Protein AF-A0A8C3PS54-F1 (afdb_monomer_lite)

Sequence (90 aa):
MDDMKKVGNSSCNDGLLLRMGLNDNKAGMQGLDKEKINKIIMEATKGSRFYENELKKDQQVNQRIEKMMRLKEKITTQQLLKAQLQVLIL

Organism: NCBI:txid425635

Structure (mmCIF, N/CA/C/O backbone):
data_AF-A0A8C3PS54-F1
#
_entry.id   AF-A0A8C3PS54-F1
#
loop_
_atom_site.group_PDB
_atom_site.id
_atom_site.type_symbol
_atom_site.label_atom_id
_atom_site.label_alt_id
_atom_site.label_comp_id
_atom_site.label_asym_id
_atom_site.label_entity_id
_atom_site.label_seq_id
_atom_site.pdbx_PDB_ins_code
_atom_site.Cartn_x
_atom_site.Cartn_y
_atom_site.Cartn_z
_atom_site.occupancy
_atom_site.B_iso_or_equiv
_atom_site.auth_seq_id
_atom_site.auth_comp_id
_atom_site.auth_asym_id
_atom_site.auth_atom_id
_atom_site.pdbx_PDB_model_num
ATOM 1 N N . MET A 1 1 ? -24.758 19.953 1.596 1.00 39.62 1 MET A N 1
ATOM 2 C CA . MET A 1 1 ? -24.000 19.840 0.334 1.00 39.62 1 MET A CA 1
ATOM 3 C C . MET A 1 1 ? -22.933 18.807 0.594 1.00 39.62 1 MET A C 1
ATOM 5 O O . MET A 1 1 ? -21.887 19.102 1.157 1.00 39.62 1 MET A O 1
ATOM 9 N N . ASP A 1 2 ? -23.340 17.570 0.354 1.00 43.31 2 ASP A N 1
ATOM 10 C CA . ASP A 1 2 ? -22.634 16.346 0.677 1.00 43.31 2 ASP A CA 1
ATOM 11 C C . ASP A 1 2 ? -21.660 16.013 -0.448 1.00 43.31 2 ASP A C 1
ATOM 13 O O . ASP A 1 2 ? -22.011 15.316 -1.394 1.00 43.31 2 ASP A O 1
ATOM 17 N N . ASP A 1 3 ? -20.420 16.482 -0.345 1.00 43.34 3 ASP A N 1
ATOM 18 C CA . ASP A 1 3 ? -19.336 15.994 -1.198 1.00 43.34 3 ASP A CA 1
ATOM 19 C C . ASP A 1 3 ? -18.614 14.843 -0.496 1.00 43.34 3 ASP A C 1
ATOM 21 O O . ASP A 1 3 ? -17.422 14.883 -0.179 1.00 43.34 3 ASP A O 1
ATOM 25 N N . MET A 1 4 ? -19.370 13.772 -0.242 1.00 47.94 4 MET A N 1
ATOM 26 C CA . MET A 1 4 ? -18.795 12.480 0.100 1.00 47.94 4 MET A CA 1
ATOM 27 C C . MET A 1 4 ? -18.145 11.934 -1.170 1.00 47.94 4 MET A C 1
ATOM 29 O O . MET A 1 4 ? -18.781 11.264 -1.984 1.00 47.94 4 MET A O 1
ATOM 33 N N . LYS A 1 5 ? -16.867 12.286 -1.366 1.00 46.53 5 LYS A N 1
ATOM 34 C CA . LYS A 1 5 ? -16.015 11.743 -2.425 1.00 46.53 5 LYS A CA 1
ATOM 35 C C . LYS A 1 5 ? -16.212 10.231 -2.475 1.00 46.53 5 LYS A C 1
ATOM 37 O O . LYS A 1 5 ? -15.828 9.504 -1.562 1.00 46.53 5 LYS A O 1
ATOM 42 N N . LYS A 1 6 ? -16.836 9.796 -3.567 1.00 41.06 6 LYS A N 1
ATOM 43 C CA . LYS A 1 6 ? -17.046 8.413 -3.979 1.00 41.06 6 LYS A CA 1
ATOM 44 C C . LYS A 1 6 ? -15.725 7.656 -3.832 1.00 41.06 6 LYS A C 1
ATOM 46 O O . LYS A 1 6 ? -14.837 7.801 -4.669 1.00 41.06 6 LYS A O 1
ATOM 51 N N . VAL A 1 7 ? -15.586 6.886 -2.750 1.00 43.38 7 VAL A N 1
ATOM 52 C CA . VAL A 1 7 ? -14.482 5.939 -2.562 1.00 43.38 7 VAL A CA 1
ATOM 53 C C . VAL A 1 7 ? -14.650 4.894 -3.656 1.00 43.38 7 VAL A C 1
ATOM 55 O O . VAL A 1 7 ? -15.502 4.010 -3.584 1.00 43.38 7 VAL A O 1
ATOM 58 N N . GLY A 1 8 ? -13.913 5.105 -4.745 1.00 39.38 8 GLY A N 1
ATOM 59 C CA . GLY A 1 8 ? -13.875 4.218 -5.890 1.00 39.38 8 GLY A CA 1
ATOM 60 C C . GLY A 1 8 ? -13.465 2.835 -5.420 1.00 39.38 8 GLY A C 1
ATOM 61 O O . GLY A 1 8 ? -12.394 2.641 -4.852 1.00 39.38 8 GLY A O 1
ATOM 62 N N . ASN A 1 9 ? -14.354 1.881 -5.647 1.00 45.97 9 ASN A N 1
ATOM 63 C CA . ASN A 1 9 ? -14.182 0.478 -5.330 1.00 45.97 9 ASN A CA 1
ATOM 64 C C . ASN A 1 9 ? -13.169 -0.142 -6.319 1.00 45.97 9 ASN A C 1
ATOM 66 O O . ASN A 1 9 ? -13.546 -0.853 -7.242 1.00 45.97 9 ASN A O 1
ATOM 70 N N . SER A 1 10 ? -11.885 0.206 -6.173 1.00 46.75 10 SER A N 1
ATOM 71 C CA . SER A 1 10 ? -10.751 -0.324 -6.958 1.00 46.75 10 SER A CA 1
ATOM 72 C C . SER A 1 10 ? -9.727 -1.014 -6.044 1.00 46.75 10 SER A C 1
ATOM 74 O O . SER A 1 10 ? -8.517 -0.972 -6.257 1.00 46.75 10 SER A O 1
ATOM 76 N N . SER A 1 11 ? -10.221 -1.619 -4.961 1.00 50.44 11 SER A N 1
ATOM 77 C CA . SER A 1 11 ? -9.422 -1.978 -3.783 1.00 50.44 11 SER A CA 1
ATOM 78 C C . SER A 1 11 ? -8.379 -3.082 -4.016 1.00 50.44 11 SER A C 1
ATOM 80 O O . SER A 1 11 ? -7.501 -3.247 -3.175 1.00 50.44 11 SER A O 1
ATOM 82 N N . CYS A 1 12 ? -8.445 -3.840 -5.116 1.00 48.34 12 CYS A N 1
ATOM 83 C CA . CYS A 1 12 ? -7.547 -4.979 -5.337 1.00 48.34 12 CYS A CA 1
ATOM 84 C C . CYS A 1 12 ? -6.300 -4.653 -6.172 1.00 48.34 12 CYS A C 1
ATOM 86 O O . CYS A 1 12 ? -5.255 -5.259 -5.953 1.00 48.34 12 CYS A O 1
ATOM 88 N N . ASN A 1 13 ? -6.378 -3.708 -7.114 1.00 56.44 13 ASN A N 1
ATOM 89 C CA . ASN A 1 13 ? -5.239 -3.387 -7.983 1.00 56.44 13 ASN A CA 1
ATOM 90 C C . ASN A 1 13 ? -4.295 -2.352 -7.355 1.00 56.44 13 ASN A C 1
ATOM 92 O O . ASN A 1 13 ? -3.098 -2.370 -7.634 1.00 56.44 13 ASN A O 1
ATOM 96 N N . ASP A 1 14 ? -4.819 -1.483 -6.488 1.00 63.47 14 ASP A N 1
ATOM 97 C CA . ASP A 1 14 ? -4.066 -0.354 -5.930 1.00 63.47 14 ASP A CA 1
ATOM 98 C C . ASP A 1 14 ? -3.093 -0.785 -4.812 1.00 63.47 14 ASP A C 1
ATOM 100 O O . ASP A 1 14 ? -1.948 -0.338 -4.760 1.00 63.47 14 ASP A O 1
ATOM 104 N N . GLY A 1 15 ? -3.492 -1.749 -3.968 1.00 70.00 15 GLY A N 1
ATOM 105 C CA . GLY A 1 15 ? -2.618 -2.324 -2.929 1.00 70.00 15 GLY A CA 1
ATOM 106 C C . GLY A 1 15 ? -1.406 -3.060 -3.513 1.00 70.00 15 GLY A C 1
ATOM 107 O O . GLY A 1 15 ? -0.266 -2.876 -3.076 1.00 70.00 15 GLY A O 1
ATOM 108 N N . LEU A 1 16 ? -1.628 -3.804 -4.599 1.00 75.88 16 LEU A N 1
ATOM 109 C CA . LEU A 1 16 ? -0.563 -4.487 -5.329 1.00 75.88 16 LEU A CA 1
ATOM 110 C C . LEU A 1 16 ? 0.421 -3.495 -5.976 1.00 75.88 16 LEU A C 1
ATOM 112 O O . LEU A 1 16 ? 1.633 -3.734 -5.974 1.00 75.88 16 LEU A O 1
ATOM 116 N N . LEU A 1 17 ? -0.086 -2.368 -6.488 1.00 78.56 17 LEU A N 1
ATOM 117 C CA . LEU A 1 17 ? 0.735 -1.287 -7.032 1.00 78.56 17 LEU A CA 1
ATOM 118 C C . LEU A 1 17 ? 1.602 -0.634 -5.949 1.00 78.56 17 LEU A C 1
ATOM 120 O O . LEU A 1 17 ? 2.759 -0.326 -6.208 1.00 78.56 17 LEU A O 1
ATOM 124 N N . LEU A 1 18 ? 1.095 -0.499 -4.721 1.00 80.12 18 LEU A N 1
ATOM 125 C CA . LEU A 1 18 ? 1.867 0.005 -3.580 1.00 80.12 18 LEU A CA 1
ATOM 126 C C . LEU A 1 18 ? 3.044 -0.904 -3.199 1.00 80.12 18 LEU A C 1
ATOM 128 O O . LEU A 1 18 ? 4.059 -0.436 -2.682 1.00 80.12 18 LEU A O 1
ATOM 132 N N . ARG A 1 19 ? 2.894 -2.213 -3.414 1.00 86.56 19 ARG A N 1
ATOM 133 C CA . ARG A 1 19 ? 3.867 -3.224 -2.994 1.00 86.56 19 ARG A CA 1
ATOM 134 C C . ARG A 1 19 ? 4.950 -3.498 -4.033 1.00 86.56 19 ARG A C 1
ATOM 136 O O . ARG A 1 19 ? 6.091 -3.751 -3.656 1.00 86.56 19 ARG A O 1
ATOM 143 N N . MET A 1 20 ? 4.599 -3.468 -5.316 1.00 87.88 20 MET A N 1
ATOM 144 C CA . MET A 1 20 ? 5.541 -3.756 -6.404 1.00 87.88 20 MET A CA 1
ATOM 145 C C . MET A 1 20 ? 5.925 -2.522 -7.215 1.00 87.88 20 MET A C 1
ATOM 147 O O . MET A 1 20 ? 6.962 -2.533 -7.867 1.00 87.88 20 MET A O 1
ATOM 151 N N . GLY A 1 21 ? 5.095 -1.482 -7.208 1.00 91.44 21 GLY A N 1
ATOM 152 C CA . GLY A 1 21 ? 5.344 -0.252 -7.943 1.00 91.44 21 GLY A CA 1
ATOM 153 C C . GLY A 1 21 ? 6.490 0.573 -7.364 1.00 91.44 21 GLY A C 1
ATOM 154 O O . GLY A 1 21 ? 7.086 0.271 -6.326 1.00 91.44 21 GLY A O 1
ATOM 155 N N . LEU A 1 22 ? 6.803 1.649 -8.070 1.00 93.50 22 LEU A N 1
ATOM 156 C CA . LEU A 1 22 ? 7.821 2.606 -7.693 1.00 93.50 22 LEU A CA 1
ATOM 157 C C . LEU A 1 22 ? 7.477 3.258 -6.350 1.00 93.50 22 LEU A C 1
ATOM 159 O O . LEU A 1 22 ? 6.475 3.960 -6.221 1.00 93.50 22 LEU A O 1
ATOM 163 N N . ASN A 1 23 ? 8.370 3.092 -5.375 1.00 93.06 23 ASN A N 1
ATOM 164 C CA . ASN A 1 23 ? 8.364 3.892 -4.159 1.00 93.06 23 ASN A CA 1
ATOM 165 C C . ASN A 1 23 ? 9.175 5.172 -4.387 1.00 93.06 23 ASN A C 1
ATOM 167 O O . ASN A 1 23 ? 10.408 5.154 -4.339 1.00 93.06 23 ASN A O 1
ATOM 171 N N . ASP A 1 24 ? 8.466 6.270 -4.618 1.00 92.56 24 ASP A N 1
ATOM 172 C CA . ASP A 1 24 ? 9.033 7.592 -4.863 1.00 92.56 24 ASP A CA 1
ATOM 173 C C . ASP A 1 24 ? 9.308 8.398 -3.584 1.00 92.56 24 ASP A C 1
ATOM 175 O O . ASP A 1 24 ? 9.861 9.491 -3.660 1.00 92.56 24 ASP A O 1
ATOM 179 N N . ASN A 1 25 ? 9.015 7.850 -2.399 1.00 92.62 25 ASN A N 1
ATOM 180 C CA . ASN A 1 25 ? 9.378 8.449 -1.109 1.00 92.62 25 ASN A CA 1
ATOM 181 C C . ASN A 1 25 ? 10.876 8.249 -0.796 1.00 92.62 25 ASN A C 1
ATOM 183 O O . ASN A 1 25 ? 11.257 7.824 0.296 1.00 92.62 25 ASN A O 1
ATOM 187 N N . LYS A 1 26 ? 11.740 8.504 -1.784 1.00 93.56 26 LYS A N 1
ATOM 188 C CA . LYS A 1 26 ? 13.200 8.391 -1.712 1.00 93.56 26 LYS A CA 1
ATOM 189 C C . LYS A 1 26 ? 13.853 9.628 -2.328 1.00 93.56 26 LYS A C 1
ATOM 191 O O . LYS A 1 26 ? 13.286 10.279 -3.205 1.00 93.56 26 LYS A O 1
ATOM 196 N N . ALA A 1 27 ? 15.069 9.938 -1.879 1.00 94.88 27 ALA A N 1
ATOM 197 C CA . ALA A 1 27 ? 15.839 11.057 -2.413 1.00 94.88 27 ALA A CA 1
ATOM 198 C C . ALA A 1 27 ? 16.025 10.923 -3.935 1.00 94.88 27 ALA A C 1
ATOM 200 O O . ALA A 1 27 ? 16.340 9.844 -4.436 1.00 94.88 27 ALA A O 1
ATOM 201 N N . GLY A 1 28 ? 15.815 12.022 -4.662 1.00 94.44 28 GLY A N 1
ATOM 202 C CA . GLY A 1 28 ? 16.015 12.077 -6.112 1.00 94.44 28 GLY A CA 1
ATOM 203 C C . GLY A 1 28 ? 14.923 11.421 -6.966 1.00 94.44 28 GLY A C 1
ATOM 204 O O . GLY A 1 28 ? 15.102 11.331 -8.173 1.00 94.44 28 GLY A O 1
ATOM 205 N N . MET A 1 29 ? 13.799 10.983 -6.388 1.00 94.94 29 MET A N 1
ATOM 206 C CA . MET A 1 29 ? 12.680 10.381 -7.140 1.00 94.94 29 MET A CA 1
ATOM 207 C C . MET A 1 29 ? 11.573 11.383 -7.524 1.00 94.94 29 MET A C 1
ATOM 209 O O . MET A 1 29 ? 10.504 10.991 -7.990 1.00 94.94 29 MET A O 1
ATOM 213 N N . GLN A 1 30 ? 11.811 12.682 -7.335 1.00 93.19 30 GLN A N 1
ATOM 214 C CA . GLN A 1 30 ? 10.855 13.738 -7.674 1.00 93.19 30 GLN A CA 1
ATOM 215 C C . GLN A 1 30 ? 10.724 13.896 -9.197 1.00 93.19 30 GLN A C 1
ATOM 217 O O . GLN A 1 30 ? 11.709 13.810 -9.923 1.00 93.19 30 GLN A O 1
ATOM 222 N N . GLY A 1 31 ? 9.504 14.157 -9.679 1.00 92.69 31 GLY A N 1
ATOM 223 C CA . GLY A 1 31 ? 9.234 14.407 -11.102 1.00 92.69 31 GLY A CA 1
ATOM 224 C C . GLY A 1 31 ? 9.236 13.165 -12.002 1.00 92.69 31 GLY A C 1
ATOM 225 O O . GLY A 1 31 ? 9.193 13.308 -13.221 1.00 92.69 31 GLY A O 1
ATOM 226 N N . LEU A 1 32 ? 9.280 11.956 -11.433 1.00 94.69 32 LEU A N 1
ATOM 227 C CA . LEU A 1 32 ? 9.196 10.713 -12.198 1.00 94.69 32 LEU A CA 1
ATOM 228 C C . LEU A 1 32 ? 7.755 10.390 -12.613 1.00 94.69 32 LEU A C 1
ATOM 230 O O . LEU A 1 32 ? 6.817 10.514 -11.823 1.00 94.69 32 LEU A O 1
ATOM 234 N N . ASP A 1 33 ? 7.598 9.897 -13.841 1.00 94.69 33 ASP A N 1
ATOM 235 C CA . ASP A 1 33 ? 6.329 9.373 -14.349 1.00 94.69 33 ASP A CA 1
ATOM 236 C C . ASP A 1 33 ? 6.049 7.987 -13.747 1.00 94.69 33 ASP A C 1
ATOM 238 O O . ASP A 1 33 ? 6.481 6.943 -14.253 1.00 94.69 33 ASP A O 1
ATOM 242 N N . LYS A 1 34 ? 5.333 7.993 -12.619 1.00 91.75 34 LYS A N 1
ATOM 243 C CA . LYS A 1 34 ? 4.988 6.780 -11.872 1.00 91.75 34 LYS A CA 1
ATOM 244 C C . LYS A 1 34 ? 4.154 5.811 -12.694 1.00 91.75 34 LYS A C 1
ATOM 246 O O . LYS A 1 34 ? 4.347 4.608 -12.564 1.00 91.75 34 LYS A O 1
ATOM 251 N N . GLU A 1 35 ? 3.230 6.303 -13.512 1.00 91.50 35 GLU A N 1
ATOM 252 C CA . GLU A 1 35 ? 2.303 5.447 -14.254 1.00 91.50 35 GLU A CA 1
ATOM 253 C C . GLU A 1 35 ? 3.057 4.617 -15.287 1.00 91.50 35 GLU A C 1
ATOM 255 O O . GLU A 1 35 ? 2.925 3.389 -15.324 1.00 91.50 35 GLU A O 1
ATOM 260 N N . LYS A 1 36 ? 3.925 5.270 -16.066 1.00 95.00 36 LYS A N 1
ATOM 261 C CA . LYS A 1 36 ? 4.763 4.589 -17.054 1.00 95.00 36 LYS A CA 1
ATOM 262 C C . LYS A 1 36 ? 5.714 3.589 -16.400 1.00 95.00 36 LYS A C 1
ATOM 264 O O . LYS A 1 36 ? 5.829 2.459 -16.874 1.00 95.00 36 LYS A O 1
ATOM 269 N N . ILE A 1 37 ? 6.376 3.981 -15.310 1.00 94.50 37 ILE A N 1
ATOM 270 C CA . ILE A 1 37 ? 7.313 3.106 -14.591 1.00 94.50 37 ILE A CA 1
ATOM 271 C C . ILE A 1 37 ? 6.578 1.899 -14.000 1.00 94.50 37 ILE A C 1
ATOM 273 O O . ILE A 1 37 ? 7.007 0.761 -14.186 1.00 94.50 37 ILE A O 1
ATOM 277 N N . ASN A 1 38 ? 5.439 2.121 -13.347 1.00 93.75 38 ASN A N 1
ATOM 278 C CA . ASN A 1 38 ? 4.644 1.051 -12.755 1.00 93.75 38 ASN A CA 1
ATOM 279 C C . ASN A 1 38 ? 4.099 0.083 -13.804 1.00 93.75 38 ASN A C 1
ATOM 281 O O . ASN A 1 38 ? 4.063 -1.120 -13.552 1.00 93.75 38 ASN A O 1
ATOM 285 N N . LYS A 1 39 ? 3.720 0.580 -14.987 1.00 93.75 39 LYS A N 1
ATOM 286 C CA . LYS A 1 39 ? 3.304 -0.268 -16.107 1.00 93.75 39 LYS A CA 1
ATOM 287 C C . LYS A 1 39 ? 4.430 -1.206 -16.542 1.00 93.75 39 LYS A C 1
ATOM 289 O O . LYS A 1 39 ? 4.203 -2.409 -16.626 1.00 93.75 39 LYS A O 1
ATOM 294 N N . ILE A 1 40 ? 5.645 -0.680 -16.720 1.00 95.19 40 ILE A N 1
ATOM 295 C CA . ILE A 1 40 ? 6.829 -1.484 -17.068 1.00 95.19 40 ILE A CA 1
ATOM 296 C C . ILE A 1 40 ? 7.110 -2.535 -15.988 1.00 95.19 40 ILE A C 1
ATOM 298 O O . ILE A 1 40 ? 7.319 -3.705 -16.303 1.00 95.19 40 ILE A O 1
ATOM 302 N N . ILE A 1 41 ? 7.083 -2.145 -14.708 1.00 93.62 41 ILE A N 1
ATOM 303 C CA . ILE A 1 41 ? 7.305 -3.078 -13.596 1.00 93.62 41 ILE A CA 1
ATOM 304 C C . ILE A 1 41 ? 6.247 -4.186 -13.605 1.00 93.62 41 ILE A C 1
ATOM 306 O O . ILE A 1 41 ? 6.583 -5.361 -13.464 1.00 93.62 41 ILE A O 1
ATOM 310 N N . MET A 1 42 ? 4.973 -3.836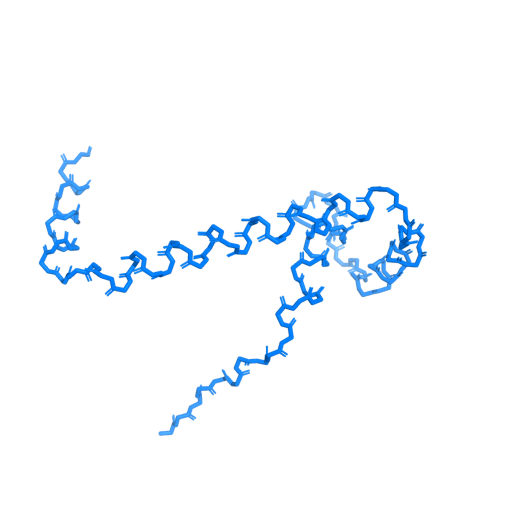 -13.786 1.00 91.75 42 MET A N 1
ATOM 311 C CA . MET A 1 42 ? 3.877 -4.801 -13.801 1.00 91.75 42 MET A CA 1
ATOM 312 C C . MET A 1 42 ? 4.013 -5.782 -14.966 1.00 91.75 42 MET A C 1
ATOM 314 O O . MET A 1 42 ? 3.894 -6.988 -14.767 1.00 91.75 42 MET A O 1
ATOM 318 N N . GLU A 1 43 ? 4.309 -5.282 -16.165 1.00 92.81 43 GLU A N 1
ATOM 319 C CA . GLU A 1 43 ? 4.538 -6.110 -17.351 1.00 92.81 43 GLU A CA 1
ATOM 320 C C . GLU A 1 43 ? 5.721 -7.068 -17.159 1.00 92.81 43 GLU A C 1
ATOM 322 O O . GLU A 1 43 ? 5.611 -8.244 -17.494 1.00 92.81 43 GLU A O 1
ATOM 327 N N . ALA A 1 44 ? 6.818 -6.602 -16.555 1.00 93.94 44 ALA A N 1
ATOM 328 C CA . ALA A 1 44 ? 8.018 -7.409 -16.337 1.00 93.94 44 ALA A CA 1
ATOM 329 C C . ALA A 1 44 ? 7.881 -8.440 -15.201 1.00 93.94 44 ALA A C 1
ATOM 331 O O . ALA A 1 44 ? 8.559 -9.467 -15.212 1.00 93.94 44 ALA A O 1
ATOM 332 N N . THR A 1 45 ? 7.050 -8.169 -14.192 1.00 91.88 45 THR A N 1
ATOM 333 C CA . THR A 1 45 ? 6.979 -8.992 -12.970 1.00 91.88 45 THR A CA 1
ATOM 334 C C . THR A 1 45 ? 5.798 -9.957 -12.945 1.00 91.88 45 THR A C 1
ATOM 336 O O . THR A 1 45 ? 5.861 -10.968 -12.234 1.00 91.88 45 THR A O 1
ATOM 339 N N . LYS A 1 46 ? 4.726 -9.686 -13.699 1.00 90.94 46 LYS A N 1
ATOM 340 C CA . LYS A 1 46 ? 3.499 -10.492 -13.704 1.00 90.94 46 LYS A CA 1
ATOM 341 C C . LYS A 1 46 ? 3.777 -11.952 -14.074 1.00 90.94 46 LYS A C 1
ATOM 343 O O . LYS A 1 46 ? 4.474 -12.248 -15.036 1.00 90.94 46 LYS A O 1
ATOM 348 N N . GLY A 1 47 ? 3.198 -12.873 -13.302 1.00 89.44 47 GLY A N 1
ATOM 349 C CA . GLY A 1 47 ? 3.367 -14.322 -13.492 1.00 89.44 47 GLY A CA 1
ATOM 350 C C . GLY A 1 47 ? 4.647 -14.903 -12.882 1.00 89.44 47 GLY A C 1
ATOM 351 O O . GLY A 1 47 ? 4.860 -16.110 -12.941 1.00 89.44 47 GLY A O 1
ATOM 352 N N . SER A 1 48 ? 5.496 -14.078 -12.262 1.00 95.00 48 SER A N 1
ATOM 353 C CA . SER A 1 48 ? 6.641 -14.572 -11.496 1.00 95.00 48 SER A CA 1
ATOM 354 C C . SER A 1 48 ? 6.227 -15.105 -10.116 1.00 95.00 48 SER A C 1
ATOM 356 O O . SER A 1 48 ? 5.241 -14.669 -9.520 1.00 95.00 48 SER A O 1
ATOM 358 N N . ARG A 1 49 ? 7.057 -15.981 -9.532 1.00 96.12 49 ARG A N 1
ATOM 359 C CA . ARG A 1 49 ? 6.907 -16.404 -8.123 1.00 96.12 49 ARG A CA 1
ATOM 360 C C . ARG A 1 49 ? 6.963 -15.222 -7.149 1.00 96.12 49 ARG A C 1
ATOM 362 O O . ARG A 1 49 ? 6.329 -15.256 -6.097 1.00 96.12 49 ARG A O 1
ATOM 369 N N . PHE A 1 50 ? 7.727 -14.183 -7.494 1.00 94.25 50 PHE A N 1
ATOM 370 C CA . PHE A 1 50 ? 7.786 -12.945 -6.721 1.00 94.25 50 PHE A CA 1
ATOM 371 C C . PHE A 1 50 ? 6.427 -12.239 -6.718 1.00 94.25 50 PHE A C 1
ATOM 373 O O . PHE A 1 50 ? 5.920 -11.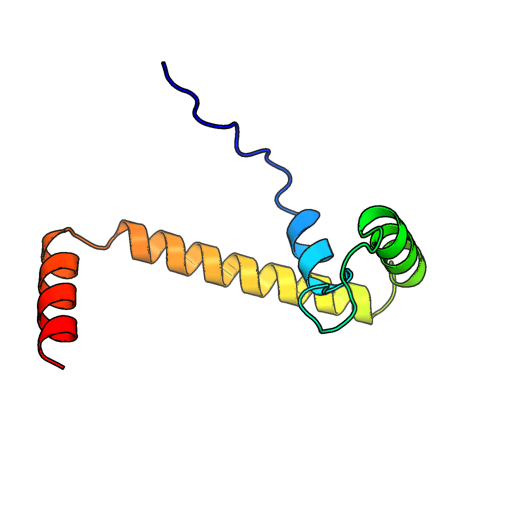918 -5.647 1.00 94.25 50 PHE A O 1
ATOM 380 N N . TYR A 1 51 ? 5.803 -12.085 -7.889 1.00 93.19 51 TYR A N 1
ATOM 381 C CA . TYR A 1 51 ? 4.479 -11.479 -8.028 1.00 93.19 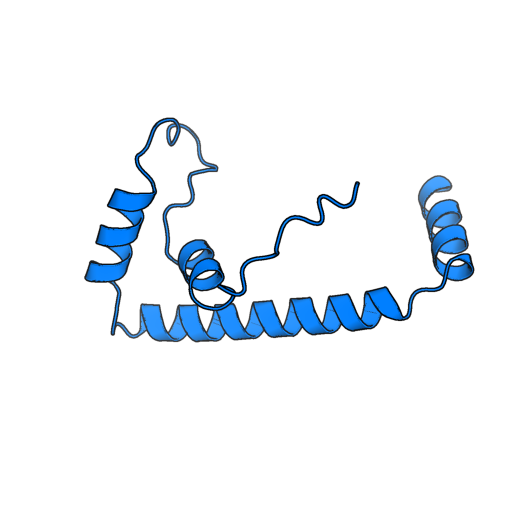51 TYR A CA 1
ATOM 382 C C . TYR A 1 51 ? 3.422 -12.198 -7.183 1.00 93.19 51 TYR A C 1
ATOM 384 O O . TYR A 1 51 ? 2.694 -11.564 -6.422 1.00 93.19 51 TYR A O 1
ATOM 392 N N . GLU A 1 52 ? 3.376 -13.531 -7.243 1.00 93.19 52 GLU A N 1
ATOM 393 C CA . GLU A 1 52 ? 2.436 -14.318 -6.434 1.00 93.19 52 GLU A CA 1
ATOM 394 C C . GLU A 1 52 ? 2.665 -14.147 -4.926 1.00 93.19 52 GLU A C 1
ATOM 396 O O . GLU A 1 52 ? 1.715 -14.100 -4.142 1.00 93.19 52 GLU A O 1
ATOM 401 N N . ASN A 1 53 ? 3.925 -14.052 -4.500 1.00 94.81 53 ASN A N 1
ATOM 402 C CA . ASN A 1 53 ? 4.270 -13.827 -3.101 1.00 94.81 53 ASN A CA 1
ATOM 403 C C . ASN A 1 53 ? 3.862 -12.426 -2.628 1.00 94.81 53 ASN A C 1
ATOM 405 O O . ASN A 1 53 ? 3.309 -12.283 -1.538 1.00 94.81 53 ASN A O 1
ATOM 409 N N . GLU A 1 54 ? 4.094 -11.395 -3.442 1.00 93.00 54 GLU A N 1
ATOM 410 C CA . GLU A 1 54 ? 3.667 -10.035 -3.118 1.00 93.00 54 GLU A CA 1
ATOM 411 C C . GLU A 1 54 ? 2.139 -9.917 -3.082 1.00 93.00 54 GLU A C 1
ATOM 413 O O . GLU A 1 54 ? 1.611 -9.281 -2.170 1.00 93.00 54 GLU A O 1
ATOM 418 N N . LEU A 1 55 ? 1.421 -10.626 -3.958 1.00 91.38 55 LEU A N 1
ATOM 419 C CA . LEU A 1 55 ? -0.038 -10.717 -3.902 1.00 91.38 55 LEU A CA 1
ATOM 420 C C . LEU A 1 55 ? -0.527 -11.345 -2.584 1.00 91.38 55 LEU A C 1
ATOM 422 O O . LEU A 1 55 ? -1.443 -10.826 -1.947 1.00 91.38 55 LEU A O 1
ATOM 426 N N . LYS A 1 56 ? 0.112 -12.429 -2.122 1.00 92.88 56 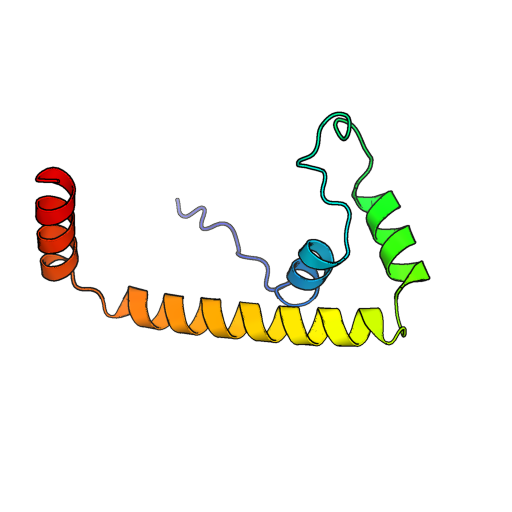LYS A N 1
ATOM 427 C CA . LYS A 1 56 ? -0.214 -13.052 -0.824 1.00 92.88 56 LYS A CA 1
ATOM 428 C C . LYS A 1 56 ? 0.053 -12.109 0.350 1.00 92.88 56 LYS A C 1
ATOM 430 O O . LYS A 1 56 ? -0.753 -12.040 1.277 1.00 92.88 56 LYS A O 1
ATOM 435 N N . LYS A 1 57 ? 1.167 -11.373 0.329 1.00 93.31 57 LYS A N 1
ATOM 436 C CA . LYS A 1 57 ? 1.491 -10.391 1.377 1.00 93.31 57 LYS A CA 1
ATOM 437 C C . LYS A 1 57 ? 0.502 -9.229 1.394 1.00 93.31 57 LYS A C 1
ATOM 439 O O . LYS A 1 57 ? 0.130 -8.785 2.477 1.00 93.31 57 LYS A O 1
ATOM 444 N N . ASP A 1 58 ? 0.070 -8.751 0.229 1.00 92.31 58 ASP A N 1
ATOM 445 C CA . ASP A 1 58 ? -0.952 -7.706 0.127 1.00 92.31 58 ASP A CA 1
ATOM 446 C C . ASP A 1 58 ? -2.268 -8.151 0.780 1.00 92.31 58 ASP A C 1
ATOM 448 O O . ASP A 1 58 ? -2.786 -7.478 1.671 1.00 92.31 58 ASP A O 1
ATOM 452 N N . GLN A 1 59 ? -2.731 -9.364 0.464 1.00 91.25 59 GLN A N 1
ATOM 453 C CA . GLN A 1 59 ? -3.915 -9.952 1.099 1.00 91.25 59 GLN A CA 1
ATOM 454 C C . GLN A 1 59 ? -3.785 -10.035 2.627 1.00 91.25 59 GLN A C 1
ATOM 456 O O . GLN A 1 59 ? -4.725 -9.699 3.347 1.00 91.25 59 GLN A O 1
ATOM 461 N N . GLN A 1 60 ? -2.623 -10.444 3.145 1.00 93.62 60 GLN A N 1
ATOM 462 C CA . GLN A 1 60 ? -2.380 -10.502 4.591 1.00 93.62 60 GLN A CA 1
ATOM 463 C C . GLN A 1 60 ? -2.435 -9.117 5.250 1.00 93.62 60 GLN A C 1
ATOM 465 O O . GLN A 1 60 ? -2.992 -8.969 6.342 1.00 93.62 60 GLN A O 1
ATOM 470 N N . VAL A 1 61 ? -1.870 -8.096 4.599 1.00 92.88 61 VAL A N 1
ATOM 471 C CA . VAL A 1 61 ? -1.922 -6.712 5.088 1.00 92.88 61 VAL A CA 1
ATOM 472 C C . VAL A 1 61 ? -3.361 -6.201 5.087 1.00 92.88 61 VAL A C 1
ATOM 474 O O . VAL A 1 61 ? -3.805 -5.676 6.108 1.00 92.88 61 VAL A O 1
ATOM 477 N N . ASN A 1 62 ? -4.119 -6.439 4.016 1.00 90.62 62 ASN A N 1
ATOM 478 C CA . ASN A 1 62 ? -5.525 -6.040 3.923 1.00 90.62 62 ASN A CA 1
ATOM 479 C C . ASN A 1 62 ? -6.372 -6.696 5.024 1.00 90.62 62 ASN A C 1
ATOM 481 O O . ASN A 1 62 ? -7.094 -6.006 5.742 1.00 90.62 62 ASN A O 1
ATOM 485 N N . GLN A 1 63 ? -6.185 -7.996 5.279 1.00 94.56 63 GLN A N 1
ATOM 486 C CA . GLN A 1 63 ? -6.840 -8.684 6.399 1.00 94.56 63 GLN A CA 1
ATOM 487 C C . GLN A 1 63 ? -6.484 -8.073 7.763 1.00 94.56 63 GLN A C 1
ATOM 489 O O . GLN A 1 63 ? -7.319 -8.027 8.670 1.00 94.56 63 GLN A O 1
ATOM 494 N N . ARG A 1 64 ? -5.240 -7.616 7.948 1.00 95.62 64 ARG A N 1
ATOM 495 C CA . ARG A 1 64 ? -4.817 -6.950 9.187 1.00 95.62 64 ARG A CA 1
ATOM 496 C C . ARG A 1 64 ? -5.478 -5.579 9.340 1.00 95.62 64 ARG A C 1
ATOM 498 O O . ARG A 1 64 ? -5.923 -5.260 10.443 1.00 95.62 64 ARG A O 1
ATOM 505 N N . ILE A 1 65 ? -5.574 -4.807 8.259 1.00 94.38 65 ILE A N 1
ATOM 506 C CA . ILE A 1 65 ? -6.270 -3.513 8.234 1.00 94.38 65 ILE A CA 1
ATOM 507 C C . ILE A 1 65 ? -7.752 -3.709 8.564 1.00 94.38 65 ILE A C 1
ATOM 509 O O . ILE A 1 65 ? -8.265 -3.029 9.447 1.00 94.38 65 ILE A O 1
ATOM 513 N N . GLU A 1 66 ? -8.424 -4.683 7.950 1.00 95.88 66 GLU A N 1
ATOM 514 C CA . GLU A 1 66 ? -9.828 -4.990 8.248 1.00 95.88 66 GLU A CA 1
ATOM 515 C C . GLU A 1 66 ? -10.049 -5.337 9.723 1.00 95.88 66 GLU A C 1
ATOM 517 O O . GLU A 1 66 ? -10.971 -4.823 10.358 1.00 95.88 66 GLU A O 1
ATOM 522 N N . LYS A 1 67 ? -9.187 -6.186 10.299 1.00 96.88 67 LYS A N 1
ATOM 523 C CA . LYS A 1 67 ? -9.244 -6.513 11.732 1.00 96.88 67 LYS A CA 1
ATOM 524 C C . LYS A 1 67 ? -9.095 -5.256 12.588 1.00 96.88 67 LYS A C 1
ATOM 526 O O . LYS A 1 67 ? -9.855 -5.079 13.536 1.00 96.88 67 LYS A O 1
ATOM 531 N N . MET A 1 68 ? -8.151 -4.381 12.246 1.00 96.25 68 MET A N 1
ATOM 532 C CA . MET A 1 68 ? -7.936 -3.118 12.953 1.00 96.25 68 MET A CA 1
ATOM 533 C C . MET A 1 68 ? -9.147 -2.182 12.840 1.00 96.25 68 MET A C 1
ATOM 535 O O . MET A 1 68 ? -9.540 -1.582 13.836 1.00 96.25 68 MET A O 1
ATOM 539 N N . MET A 1 69 ? -9.778 -2.097 11.668 1.00 95.75 69 MET A N 1
ATOM 540 C CA . MET A 1 69 ? -10.978 -1.283 11.453 1.00 95.75 69 MET A CA 1
ATOM 541 C C . MET A 1 69 ? -12.168 -1.787 12.277 1.00 95.75 69 MET A C 1
ATOM 543 O O . MET A 1 69 ? -12.800 -0.996 12.972 1.00 95.75 69 MET A O 1
ATOM 547 N N . ARG A 1 70 ? -12.399 -3.106 12.321 1.00 96.56 70 ARG A N 1
ATOM 548 C CA . ARG A 1 70 ? -13.434 -3.703 13.188 1.00 96.56 70 ARG A CA 1
ATOM 549 C C . ARG A 1 70 ? -13.174 -3.455 14.673 1.00 96.56 70 ARG A C 1
ATOM 551 O O . ARG A 1 70 ? -14.112 -3.349 15.455 1.00 96.56 70 ARG A O 1
ATOM 558 N N . LEU A 1 71 ? -11.908 -3.416 15.094 1.00 95.56 71 LEU A N 1
ATOM 559 C CA . LEU A 1 71 ? -11.557 -3.063 16.471 1.00 95.56 71 LEU A CA 1
ATOM 560 C C . LEU A 1 71 ? -11.818 -1.582 16.740 1.00 95.56 71 LEU A C 1
ATOM 562 O O . LEU A 1 71 ? -12.415 -1.263 17.763 1.00 95.56 71 LEU A O 1
ATOM 566 N N . LYS A 1 72 ? -11.434 -0.699 15.810 1.00 95.69 72 LYS A N 1
ATOM 567 C CA . LYS A 1 72 ? -11.682 0.746 15.889 1.00 95.69 72 LYS A CA 1
ATOM 568 C C . LYS A 1 72 ? -13.168 1.055 16.079 1.00 95.69 72 LYS A C 1
ATOM 570 O O . LYS A 1 72 ? -13.497 1.882 16.918 1.00 95.69 72 LYS A O 1
ATOM 575 N N . GLU A 1 73 ? -14.053 0.377 15.352 1.00 94.56 73 GLU A N 1
ATOM 576 C CA . GLU A 1 73 ? -15.511 0.555 15.466 1.00 94.56 73 GLU A CA 1
ATOM 577 C C . GLU A 1 73 ? -16.065 0.232 16.861 1.00 94.56 73 GLU A C 1
ATOM 579 O O . GLU A 1 73 ? -17.084 0.782 17.264 1.00 94.56 73 GLU A O 1
ATOM 584 N N . LYS A 1 74 ? -15.391 -0.639 17.619 1.00 95.56 74 LYS A N 1
ATOM 585 C CA . LYS A 1 74 ? -15.800 -1.018 18.980 1.00 95.56 74 LYS A CA 1
ATOM 586 C C . LYS A 1 74 ? -15.294 -0.054 20.053 1.00 95.56 74 LYS A C 1
ATOM 588 O O . LYS A 1 74 ? -15.696 -0.185 21.208 1.00 95.56 74 LYS A O 1
ATOM 593 N N . ILE A 1 75 ? -14.394 0.870 19.709 1.00 96.00 75 ILE A N 1
ATOM 594 C CA . ILE A 1 75 ? -13.836 1.831 20.664 1.00 96.00 75 ILE A CA 1
ATOM 595 C C . ILE A 1 75 ? -14.910 2.860 21.007 1.00 96.00 75 ILE A C 1
ATOM 597 O O . ILE A 1 75 ? -15.403 3.587 20.147 1.00 96.00 75 ILE A O 1
ATOM 601 N N . THR A 1 76 ? -15.244 2.948 22.291 1.00 96.19 76 THR A N 1
ATOM 602 C CA . THR A 1 76 ? -16.182 3.957 22.798 1.00 96.19 76 THR A CA 1
ATOM 603 C C . THR A 1 76 ? -15.487 5.297 23.031 1.00 96.19 76 THR A C 1
ATOM 605 O O . THR A 1 76 ? -14.279 5.368 23.273 1.00 96.19 76 THR A O 1
ATOM 608 N N . THR A 1 77 ? -16.263 6.380 23.040 1.00 94.94 77 THR A N 1
ATOM 609 C CA . THR A 1 77 ? -15.763 7.726 23.364 1.00 94.94 77 THR A CA 1
ATOM 610 C C . THR A 1 77 ? -15.132 7.787 24.755 1.00 94.94 77 THR A C 1
ATOM 612 O O . THR A 1 77 ? -14.084 8.399 24.921 1.00 94.94 77 THR A O 1
ATOM 615 N N . GLN A 1 78 ? -15.706 7.098 25.745 1.00 95.69 78 GLN A N 1
ATOM 616 C CA . GLN A 1 78 ? -15.157 7.033 27.104 1.00 95.69 78 GLN A CA 1
ATOM 617 C C . GLN A 1 78 ? -13.780 6.357 27.147 1.00 95.69 78 GLN A C 1
ATOM 619 O O . GLN A 1 78 ? -12.866 6.857 27.803 1.00 95.69 78 GLN A O 1
ATOM 624 N N . GLN A 1 79 ? -13.609 5.240 26.433 1.00 95.62 79 GLN A N 1
ATOM 625 C CA . GLN A 1 79 ? -12.312 4.562 26.325 1.00 95.62 79 GLN A CA 1
ATOM 626 C C . GLN A 1 79 ? -11.280 5.440 25.614 1.00 95.62 79 GLN A C 1
ATOM 628 O O . GLN A 1 79 ? -10.131 5.498 26.049 1.00 95.62 79 GLN A O 1
ATOM 633 N N . LEU A 1 80 ? -11.694 6.154 24.564 1.00 95.31 80 LEU A N 1
ATOM 634 C CA . LEU A 1 80 ? -10.828 7.074 23.835 1.00 95.31 80 LEU A CA 1
ATOM 635 C C . LEU A 1 80 ? -10.369 8.245 24.717 1.00 95.31 80 LEU A C 1
ATOM 637 O O . LEU A 1 80 ? -9.176 8.523 24.772 1.00 95.31 80 LEU A O 1
ATOM 641 N N . LEU A 1 81 ? -11.288 8.880 25.451 1.00 95.56 81 LEU A N 1
ATOM 642 C CA . LEU A 1 81 ? -10.974 9.970 26.383 1.00 95.56 81 LEU A C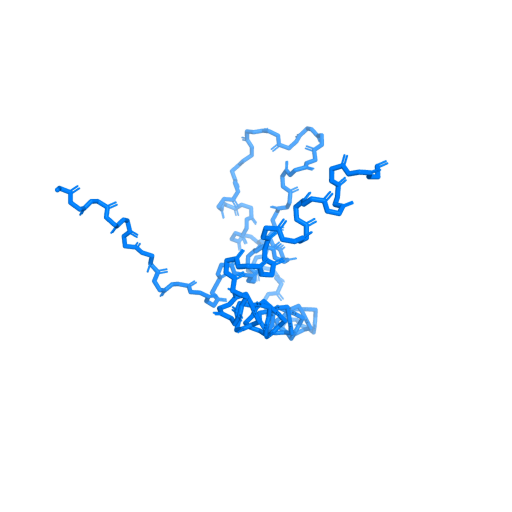A 1
ATOM 643 C C 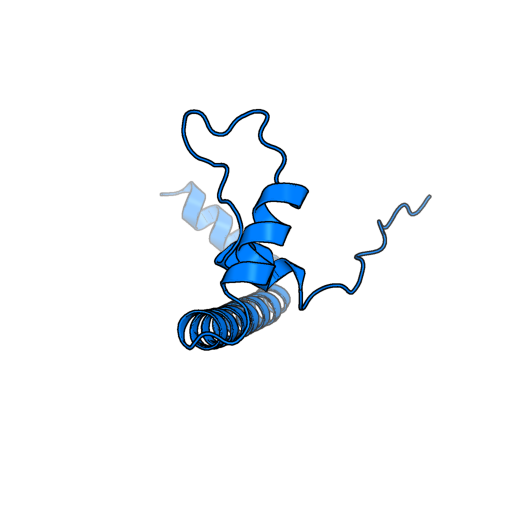. LEU A 1 81 ? -10.032 9.503 27.498 1.00 95.56 81 LEU A C 1
ATOM 645 O O . LEU A 1 81 ? -9.054 10.178 27.813 1.00 95.56 81 LEU A O 1
ATOM 649 N N . LYS A 1 82 ? -10.282 8.315 28.064 1.00 95.00 82 LYS A N 1
ATOM 650 C CA . LYS A 1 82 ? -9.396 7.718 29.069 1.00 95.00 82 LYS A CA 1
ATOM 651 C C . LYS A 1 82 ? -7.983 7.507 28.515 1.00 95.00 82 LYS A C 1
ATOM 653 O O . LYS A 1 82 ? -7.018 7.841 29.195 1.00 95.00 82 LYS A O 1
ATOM 658 N N . ALA A 1 83 ? -7.860 6.982 27.296 1.00 93.50 83 ALA A N 1
ATOM 659 C CA . ALA A 1 83 ? -6.567 6.783 26.645 1.00 93.50 83 ALA A CA 1
ATOM 660 C C . ALA A 1 83 ? -5.857 8.115 26.340 1.00 93.50 83 ALA A C 1
ATOM 662 O O . ALA A 1 83 ? -4.654 8.222 26.559 1.00 93.50 83 ALA A O 1
ATOM 663 N N . GLN A 1 84 ? -6.589 9.145 25.900 1.00 94.69 84 GLN A N 1
ATOM 664 C CA . GLN A 1 84 ? -6.033 10.483 25.664 1.00 94.69 84 GLN A CA 1
ATOM 665 C C . GLN A 1 84 ? -5.430 11.088 26.934 1.00 94.69 84 GLN A C 1
ATOM 667 O O . GLN A 1 84 ? -4.312 11.594 26.892 1.00 94.69 84 GLN A O 1
ATOM 672 N N . LEU A 1 85 ? -6.131 10.991 28.068 1.00 93.56 85 LEU A N 1
ATOM 673 C CA . LEU A 1 85 ? -5.614 11.467 29.354 1.00 93.56 85 LEU A CA 1
ATOM 674 C C . LEU A 1 85 ? -4.352 10.707 29.779 1.00 93.56 85 LEU A C 1
ATOM 676 O O . LEU A 1 85 ? -3.409 11.319 30.263 1.00 93.56 85 LEU A O 1
ATOM 680 N N . GLN A 1 86 ? -4.309 9.388 29.574 1.00 92.06 86 GLN A N 1
ATOM 681 C CA . GLN A 1 86 ? -3.134 8.576 29.908 1.00 92.06 86 GLN A CA 1
ATOM 682 C C . GLN A 1 86 ? -1.905 8.930 29.063 1.00 92.06 86 GLN A C 1
ATOM 684 O O . GLN A 1 86 ? -0.806 8.969 29.602 1.00 92.06 86 GLN A O 1
ATOM 689 N N . VAL A 1 87 ? -2.084 9.200 27.766 1.00 92.19 87 VAL A N 1
ATOM 690 C CA . VAL A 1 87 ? -0.987 9.626 26.880 1.00 92.19 87 VAL A CA 1
ATOM 691 C C . VAL A 1 87 ? -0.505 11.032 27.227 1.00 92.19 87 VAL A C 1
ATOM 693 O O . VAL A 1 87 ? 0.685 11.282 27.154 1.00 92.19 87 VAL A O 1
ATOM 696 N N . LEU A 1 88 ? -1.406 11.937 27.622 1.00 88.62 88 LEU A N 1
ATOM 697 C CA . LEU A 1 88 ? -1.057 13.315 27.986 1.00 88.62 88 LEU A CA 1
ATOM 698 C C . LEU A 1 88 ? -0.224 13.411 29.277 1.00 88.62 88 LEU A C 1
ATOM 700 O O . LEU A 1 88 ? 0.470 14.401 29.486 1.00 88.62 88 LEU A O 1
ATOM 704 N N . ILE A 1 89 ? -0.344 12.420 30.161 1.00 82.44 89 ILE A N 1
ATOM 705 C CA . ILE A 1 89 ? 0.333 12.389 31.466 1.00 82.44 89 ILE A CA 1
ATOM 706 C C . ILE A 1 89 ? 1.727 11.724 31.377 1.00 82.44 89 ILE A C 1
ATOM 708 O O . ILE A 1 89 ? 2.505 11.830 32.325 1.00 82.44 89 ILE A O 1
ATOM 712 N N . LEU A 1 90 ? 2.054 11.067 30.257 1.00 63.38 90 LEU A N 1
ATOM 713 C CA . LEU A 1 90 ? 3.378 10.496 29.962 1.00 63.38 90 LEU A CA 1
ATOM 714 C C . LEU A 1 90 ? 4.238 11.474 29.155 1.00 63.38 90 LEU A C 1
ATOM 716 O O . LEU A 1 90 ? 5.461 11.496 29.417 1.00 63.38 90 LEU A O 1
#

Radius of gyration: 19.05 Å; chains: 1; bounding box: 40×36×49 Å

Secondary structure (DSSP, 8-state):
--------S-TTHHHHHHHHS----STT-TT--HHHHHHHHHHHHTTSHHHHHHHHHHHHHHHHHHHHHHHHHT--HHHHHHHHHHHHT-

InterPro domains:
  IPR050116 DNA polymerase type-Y [PTHR11076] (18-87)

pLDDT: mean 85.12, std 17.41, range [39.38, 96.88]

Foldseek 3Di:
DDPPPPPPPPPQPVLLCVQQFDDQPDPPSPPDPRVVRSVVSCVVCPPDPVSVVSSVVSVVVVVVVVVVVVVVVPDDPVNVVVVVVVVVVD